Protein AF-A0A0B8QQD6-F1 (afdb_monomer)

pLDDT: mean 77.27, std 24.95, range [31.64, 97.06]

Solvent-accessible surface area (backbone atoms only — not comparable to full-atom values): 4890 Å² total; per-residue (Å²): 82,38,38,34,35,33,56,82,28,92,58,49,65,58,54,51,50,56,41,45,76,71,68,45,56,70,46,81,44,47,62,88,76,59,53,71,66,58,50,62,74,63,59,53,72,39,68,45,74,47,74,55,80,72,72,74,90,70,89,81,78,99,73,77,95,71,85,66,78,84,71,81,79,85,127

Mean predicted aligned error: 10.3 Å

Radius of gyration: 13.78 Å; Cα contacts (8 Å, |Δi|>4): 83; chains: 1; bounding box: 36×26×39 Å

InterPro domains:
  IPR017926 Glutamine amidotransferase [PF00117] (3-50)
  IPR029062 Class I glutamine amidotransferase-like [G3DSA:3.40.50.880] (1-52)
  IPR029062 Class I glutamine amidotransferase-like [SSF52317] (1-50)
  IPR050472 Anthranilate Synthase/Amidotransferase [PTHR43418] (2-50)

Structure (mmCIF, N/CA/C/O backbone):
data_AF-A0A0B8QQD6-F1
#
_entry.id   AF-A0A0B8QQD6-F1
#
loop_
_atom_site.group_PDB
_atom_site.id
_atom_site.type_symbol
_atom_site.label_atom_id
_atom_site.label_alt_id
_atom_site.label_comp_id
_atom_site.label_asym_id
_atom_site.label_entity_id
_atom_site.label_seq_id
_atom_site.pdbx_PDB_ins_code
_atom_site.Cartn_x
_atom_site.Cartn_y
_atom_site.Cartn_z
_atom_site.occupancy
_atom_site.B_iso_or_equiv
_atom_site.auth_seq_id
_atom_site.auth_comp_id
_atom_site.auth_asym_id
_atom_site.auth_atom_id
_atom_site.pdbx_PDB_model_num
ATOM 1 N N . MET A 1 1 ? -8.262 0.240 7.952 1.00 91.81 1 MET A N 1
ATOM 2 C CA . MET A 1 1 ? -7.506 0.511 6.718 1.00 91.81 1 MET A CA 1
ATOM 3 C C . MET A 1 1 ? -6.404 -0.526 6.469 1.00 91.81 1 MET A C 1
ATOM 5 O O . MET A 1 1 ? -5.635 -0.833 7.373 1.00 91.81 1 MET A O 1
ATOM 9 N N . LEU A 1 2 ? -6.314 -1.050 5.240 1.00 95.44 2 LEU A N 1
ATOM 10 C CA . LEU A 1 2 ? -5.251 -1.935 4.747 1.00 95.44 2 LEU A CA 1
ATOM 11 C C . LEU A 1 2 ? -4.219 -1.120 3.955 1.00 95.44 2 LEU A C 1
ATOM 13 O O . LEU A 1 2 ? -4.577 -0.441 2.991 1.00 95.44 2 LEU A O 1
ATOM 17 N N . LEU A 1 3 ? -2.945 -1.212 4.332 1.00 97.06 3 LEU A N 1
ATOM 18 C CA . LEU A 1 3 ? -1.843 -0.547 3.636 1.00 97.06 3 LEU A CA 1
ATOM 19 C C . LEU A 1 3 ? -1.131 -1.530 2.700 1.00 97.06 3 LEU A C 1
ATOM 21 O O . LEU A 1 3 ? -0.695 -2.598 3.127 1.00 97.06 3 LEU A O 1
ATOM 25 N N . ILE A 1 4 ? -0.982 -1.157 1.431 1.00 95.88 4 ILE A N 1
ATOM 26 C CA . ILE A 1 4 ? -0.195 -1.881 0.432 1.00 95.88 4 ILE A CA 1
ATOM 27 C C . ILE A 1 4 ? 1.078 -1.085 0.142 1.00 95.88 4 ILE A C 1
ATOM 29 O O . ILE A 1 4 ? 1.013 0.037 -0.360 1.00 95.88 4 ILE A O 1
ATOM 33 N N . ILE A 1 5 ? 2.233 -1.682 0.422 1.00 96.50 5 ILE A N 1
ATOM 34 C CA . ILE A 1 5 ? 3.544 -1.176 0.025 1.00 96.50 5 ILE A CA 1
ATOM 35 C C . ILE A 1 5 ? 3.862 -1.697 -1.373 1.00 96.50 5 ILE A C 1
ATOM 37 O O . ILE A 1 5 ? 4.064 -2.895 -1.571 1.00 96.50 5 ILE A O 1
ATOM 41 N N . ASP A 1 6 ? 3.900 -0.785 -2.334 1.00 94.75 6 ASP A N 1
ATOM 42 C CA . ASP A 1 6 ? 4.175 -1.060 -3.734 1.00 94.75 6 ASP A CA 1
ATOM 43 C C . ASP A 1 6 ? 5.676 -0.988 -4.028 1.00 94.75 6 ASP A C 1
ATOM 45 O O . ASP A 1 6 ? 6.260 0.096 -4.101 1.00 94.75 6 ASP A O 1
ATOM 49 N N . ASN A 1 7 ? 6.295 -2.144 -4.252 1.00 92.25 7 ASN A N 1
ATOM 50 C CA . ASN A 1 7 ? 7.684 -2.264 -4.688 1.00 92.25 7 ASN A CA 1
ATOM 51 C C . ASN A 1 7 ? 7.822 -2.234 -6.224 1.00 92.25 7 ASN A C 1
ATOM 53 O O . ASN A 1 7 ? 8.586 -3.006 -6.796 1.00 92.25 7 ASN A O 1
ATOM 57 N N . TYR A 1 8 ? 7.067 -1.359 -6.895 1.00 91.12 8 TYR A N 1
ATOM 58 C CA . TYR A 1 8 ? 7.026 -1.268 -8.363 1.00 91.12 8 TYR A CA 1
ATOM 59 C C . TYR A 1 8 ? 6.521 -2.538 -9.056 1.00 91.12 8 TYR A C 1
ATOM 61 O O . TYR A 1 8 ? 6.890 -2.835 -10.189 1.00 91.12 8 TYR A O 1
ATOM 69 N N . ASP A 1 9 ? 5.598 -3.235 -8.396 1.00 89.88 9 ASP A N 1
ATOM 70 C CA . ASP A 1 9 ? 4.988 -4.454 -8.914 1.00 89.88 9 ASP A CA 1
ATOM 71 C C . ASP A 1 9 ? 3.831 -4.121 -9.868 1.00 89.88 9 ASP A C 1
ATOM 73 O O . ASP A 1 9 ? 2.920 -3.341 -9.568 1.00 89.88 9 ASP A O 1
ATOM 77 N N . SER A 1 10 ? 3.847 -4.767 -11.031 1.00 91.56 10 SER A N 1
ATOM 78 C CA . SER A 1 10 ? 2.784 -4.691 -12.033 1.00 91.56 10 SER A CA 1
ATOM 79 C C . SER A 1 10 ? 1.404 -5.142 -11.530 1.00 91.56 10 SER A C 1
ATOM 81 O O . SER A 1 10 ? 0.397 -4.739 -12.115 1.00 91.56 10 SER A O 1
ATOM 83 N N . PHE A 1 11 ? 1.333 -5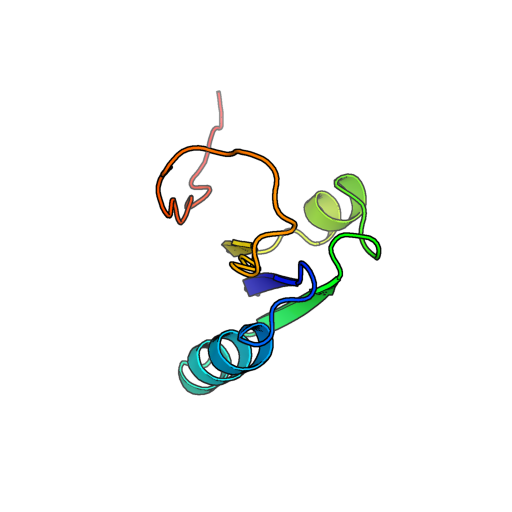.931 -10.451 1.00 90.56 11 PHE A N 1
ATOM 84 C CA . PHE A 1 11 ? 0.083 -6.477 -9.911 1.00 90.56 11 PHE A CA 1
ATOM 85 C C . PHE A 1 11 ? -0.480 -5.722 -8.699 1.00 90.56 11 PHE A C 1
ATOM 87 O O . PHE A 1 11 ? -1.560 -6.072 -8.212 1.00 90.56 11 PHE A O 1
ATOM 94 N N . THR A 1 12 ? 0.182 -4.665 -8.214 1.00 94.00 12 THR A N 1
ATOM 95 C CA . THR A 1 12 ? -0.261 -3.913 -7.024 1.00 94.00 12 THR A CA 1
ATOM 96 C C . THR A 1 12 ? -1.719 -3.448 -7.131 1.00 94.00 12 THR A C 1
ATOM 98 O O . THR A 1 12 ? -2.502 -3.596 -6.191 1.00 94.00 12 THR A O 1
ATOM 101 N N . TYR A 1 13 ? -2.124 -2.929 -8.293 1.00 93.81 13 TYR A N 1
ATOM 102 C CA . TYR A 1 13 ? -3.486 -2.423 -8.483 1.00 93.81 13 TYR A CA 1
ATOM 103 C C . TYR A 1 13 ? -4.540 -3.525 -8.623 1.00 93.81 13 TYR A C 1
ATOM 105 O O . TYR A 1 13 ? -5.705 -3.278 -8.318 1.00 93.81 13 TYR A O 1
ATOM 113 N N . ASN A 1 14 ? -4.151 -4.745 -9.003 1.00 94.69 14 ASN A N 1
ATOM 114 C CA . ASN A 1 14 ? -5.051 -5.894 -8.942 1.00 94.69 14 ASN A CA 1
ATOM 115 C C . ASN A 1 14 ? -5.418 -6.199 -7.485 1.00 94.69 14 ASN A C 1
ATOM 117 O O . ASN A 1 14 ? -6.593 -6.375 -7.179 1.00 94.69 14 ASN A O 1
ATOM 121 N N . LEU A 1 15 ? -4.433 -6.206 -6.576 1.00 92.19 15 LEU A N 1
ATOM 122 C CA . LEU A 1 15 ? -4.679 -6.400 -5.142 1.00 92.19 15 LEU A CA 1
ATOM 123 C C . LEU A 1 15 ? -5.537 -5.276 -4.563 1.00 92.19 15 LEU A C 1
ATOM 125 O O . LEU A 1 15 ? -6.505 -5.556 -3.861 1.00 92.19 15 LEU A O 1
ATOM 129 N N . TYR A 1 16 ? -5.219 -4.020 -4.895 1.00 95.38 16 TYR A N 1
ATOM 130 C CA . TYR A 1 16 ? -6.031 -2.870 -4.497 1.00 95.38 16 TYR A CA 1
ATOM 131 C C . TYR A 1 16 ? -7.502 -3.060 -4.883 1.00 95.38 16 TYR A C 1
ATOM 133 O O . TYR A 1 16 ? -8.363 -2.964 -4.013 1.00 95.38 16 TYR A O 1
ATOM 141 N N . GLN A 1 17 ? -7.780 -3.402 -6.149 1.00 95.88 17 GLN A N 1
ATOM 142 C CA . GLN A 1 17 ? -9.143 -3.641 -6.631 1.00 95.88 17 GLN A CA 1
ATOM 143 C C . GLN A 1 17 ? -9.830 -4.773 -5.864 1.00 95.88 17 GLN A C 1
ATOM 145 O O . GLN A 1 17 ? -10.927 -4.559 -5.357 1.00 95.88 17 GLN A O 1
ATOM 150 N N . TYR A 1 18 ? -9.177 -5.930 -5.699 1.00 95.94 18 TYR A N 1
ATOM 151 C CA . TYR A 1 18 ? -9.753 -7.052 -4.950 1.00 95.94 18 TYR A CA 1
ATOM 152 C C . TYR A 1 18 ? -10.131 -6.669 -3.515 1.00 95.94 18 TYR A C 1
ATOM 154 O O . TYR A 1 18 ? -11.220 -7.003 -3.053 1.00 95.94 18 TYR A O 1
ATOM 162 N N . PHE A 1 19 ? -9.263 -5.955 -2.797 1.00 94.50 19 PHE A N 1
ATOM 163 C CA . PHE A 1 19 ? -9.566 -5.525 -1.432 1.00 94.50 19 PHE A CA 1
ATOM 164 C C . PHE A 1 19 ? -10.655 -4.447 -1.388 1.00 94.50 19 PHE A C 1
ATOM 166 O O . PHE A 1 19 ? -11.526 -4.501 -0.519 1.00 94.50 19 PHE A O 1
ATOM 173 N N . SER A 1 20 ? -10.657 -3.508 -2.335 1.00 93.19 20 SER A N 1
ATOM 174 C CA . SER A 1 20 ? -11.707 -2.491 -2.433 1.00 93.19 20 SER A CA 1
ATOM 175 C C . SER A 1 20 ? -13.077 -3.100 -2.753 1.00 93.19 20 SER A C 1
ATOM 177 O O . SER A 1 20 ? -14.073 -2.686 -2.166 1.00 93.19 20 SER A O 1
ATOM 179 N N . GLU A 1 21 ? -13.144 -4.118 -3.617 1.00 95.88 21 GLU A N 1
ATOM 180 C CA . GLU A 1 21 ? -14.380 -4.865 -3.908 1.00 95.88 21 GLU A CA 1
ATOM 181 C C . GLU A 1 21 ? -14.918 -5.613 -2.680 1.00 95.88 21 GLU A C 1
ATOM 183 O O . GLU A 1 21 ? -16.131 -5.750 -2.515 1.00 95.88 21 GLU A O 1
ATOM 188 N N . LEU A 1 22 ? -14.031 -6.047 -1.781 1.00 94.88 22 LEU A N 1
ATOM 189 C CA . LEU A 1 22 ? -14.390 -6.646 -0.493 1.00 94.88 22 LEU A CA 1
ATOM 190 C C . LEU A 1 22 ? -14.783 -5.607 0.575 1.00 94.88 22 LEU A C 1
ATOM 192 O O . LEU A 1 22 ? -15.107 -5.982 1.702 1.00 94.88 22 LEU A O 1
ATOM 196 N N . GLY A 1 23 ? -14.777 -4.313 0.239 1.00 94.50 23 GLY A N 1
ATOM 197 C CA . GLY A 1 23 ? -15.133 -3.223 1.148 1.00 94.50 23 GLY A CA 1
ATOM 198 C C . GLY A 1 23 ? -14.018 -2.825 2.118 1.00 94.50 23 GLY A C 1
ATOM 199 O O . GLY A 1 23 ? -14.282 -2.106 3.082 1.00 94.50 23 GLY A O 1
ATOM 200 N N . CYS A 1 24 ? -12.780 -3.275 1.895 1.00 95.44 24 CYS A N 1
ATOM 201 C CA . CYS A 1 24 ? -11.643 -2.814 2.678 1.00 95.44 24 CYS A CA 1
ATOM 202 C C . CYS A 1 24 ? -11.262 -1.390 2.259 1.00 95.44 24 CYS A C 1
ATOM 204 O O . CYS A 1 24 ? -11.064 -1.103 1.080 1.00 95.44 24 CYS A O 1
ATOM 206 N N . GLU A 1 25 ? -11.091 -0.507 3.238 1.00 95.62 25 GLU A N 1
ATOM 207 C CA . GLU A 1 25 ? -10.445 0.784 3.026 1.00 95.62 25 GLU A CA 1
ATOM 208 C C . GLU A 1 25 ? -8.953 0.549 2.763 1.00 95.62 25 GLU A C 1
ATOM 210 O O . GLU A 1 25 ? -8.206 0.224 3.686 1.00 95.62 25 GLU A O 1
ATOM 215 N N . THR A 1 26 ? -8.535 0.643 1.502 1.00 95.25 26 THR A N 1
ATOM 216 C CA . THR A 1 26 ? -7.171 0.350 1.050 1.00 95.25 26 THR A CA 1
ATOM 217 C C . THR A 1 26 ? -6.389 1.602 0.674 1.00 95.25 26 THR A C 1
ATOM 219 O O . THR A 1 26 ? -6.878 2.450 -0.071 1.00 95.25 26 THR A O 1
ATOM 222 N N . GLN A 1 27 ? -5.127 1.663 1.095 1.00 96.00 27 GLN A N 1
ATOM 223 C CA . GLN A 1 27 ? -4.165 2.682 0.681 1.00 96.00 27 GLN A CA 1
ATOM 224 C C . GLN A 1 27 ? -2.950 2.014 0.034 1.00 96.00 27 GLN A C 1
ATOM 226 O O . GLN A 1 27 ? -2.435 1.032 0.557 1.00 96.00 27 GLN A O 1
ATOM 231 N N . VAL A 1 28 ? -2.480 2.547 -1.095 1.00 96.38 28 VAL A N 1
ATOM 232 C CA . VAL A 1 28 ? -1.269 2.076 -1.785 1.00 96.38 28 VAL A CA 1
ATOM 233 C C . VAL A 1 28 ? -0.199 3.155 -1.692 1.00 96.38 28 VAL A C 1
ATOM 235 O O . VAL A 1 28 ? -0.462 4.305 -2.046 1.00 96.38 28 VAL A O 1
ATOM 238 N N . VAL A 1 29 ? 1.005 2.795 -1.248 1.00 96.62 29 VAL A N 1
ATOM 239 C CA . VAL A 1 29 ? 2.151 3.712 -1.152 1.00 96.62 29 VAL A CA 1
ATOM 240 C C . VAL A 1 29 ? 3.402 3.028 -1.689 1.00 96.62 29 VAL A C 1
ATOM 242 O O . VAL A 1 29 ? 3.586 1.834 -1.482 1.00 96.62 29 VAL A O 1
ATOM 245 N N . ARG A 1 30 ? 4.267 3.761 -2.399 1.00 94.38 30 ARG A N 1
ATOM 246 C CA . ARG A 1 30 ? 5.553 3.222 -2.871 1.00 94.38 30 ARG A CA 1
ATOM 247 C C . ARG A 1 30 ? 6.484 2.949 -1.689 1.00 94.38 30 ARG A C 1
ATOM 249 O O . ARG A 1 30 ? 6.456 3.684 -0.704 1.00 94.38 30 ARG A O 1
ATOM 256 N N . ASN A 1 31 ? 7.324 1.922 -1.797 1.00 93.75 31 ASN A N 1
ATOM 257 C CA . ASN A 1 31 ? 8.255 1.531 -0.729 1.00 93.75 31 ASN A CA 1
ATOM 258 C C . ASN A 1 31 ? 9.296 2.604 -0.356 1.00 93.75 31 ASN A C 1
ATOM 260 O O . ASN A 1 31 ? 9.846 2.556 0.739 1.00 93.75 31 ASN A O 1
ATOM 264 N N . ASP A 1 32 ? 9.565 3.545 -1.256 1.00 94.31 32 ASP A N 1
ATOM 265 C CA . ASP A 1 32 ? 10.496 4.664 -1.096 1.00 94.31 32 ASP A CA 1
ATOM 266 C C . ASP A 1 32 ? 9.800 5.983 -0.717 1.00 94.31 32 ASP A C 1
ATOM 268 O O . ASP A 1 32 ? 10.472 6.982 -0.463 1.00 94.31 32 ASP A O 1
ATOM 272 N N . ALA A 1 33 ? 8.466 5.991 -0.656 1.00 95.50 33 ALA A N 1
ATOM 273 C CA . ALA A 1 33 ? 7.655 7.178 -0.395 1.00 95.50 33 ALA A CA 1
ATOM 274 C C . ALA A 1 33 ? 7.079 7.236 1.030 1.00 95.50 33 ALA A C 1
ATOM 276 O O . ALA A 1 33 ? 6.311 8.149 1.327 1.00 95.50 33 ALA A O 1
ATOM 277 N N . ILE A 1 34 ? 7.409 6.269 1.890 1.00 94.38 34 ILE A N 1
ATOM 278 C CA . ILE A 1 34 ? 6.941 6.214 3.277 1.00 94.38 34 ILE A CA 1
ATOM 279 C C . ILE A 1 34 ? 8.013 5.630 4.197 1.00 94.38 34 ILE A C 1
ATOM 281 O O . ILE A 1 34 ? 8.718 4.681 3.848 1.00 94.38 34 ILE A O 1
ATOM 285 N N . THR A 1 35 ? 8.143 6.210 5.380 1.00 95.12 35 THR A N 1
ATOM 286 C CA . THR A 1 35 ? 9.053 5.760 6.435 1.00 95.12 35 THR A CA 1
ATOM 287 C C . THR A 1 35 ? 8.358 4.800 7.397 1.00 95.12 35 THR A C 1
ATOM 289 O O . THR A 1 35 ? 7.134 4.740 7.485 1.00 95.12 35 THR A O 1
ATOM 292 N N . ILE A 1 36 ? 9.145 4.040 8.162 1.00 93.19 36 ILE A N 1
ATOM 293 C CA . ILE A 1 36 ? 8.606 3.117 9.172 1.00 93.19 36 ILE A CA 1
ATOM 294 C C . ILE A 1 36 ? 7.827 3.887 10.246 1.00 93.19 36 ILE A C 1
ATOM 296 O O . ILE A 1 36 ? 6.752 3.452 10.639 1.00 93.19 36 ILE A O 1
ATOM 300 N N . GLN A 1 37 ? 8.331 5.047 10.670 1.00 95.62 37 GLN A N 1
AT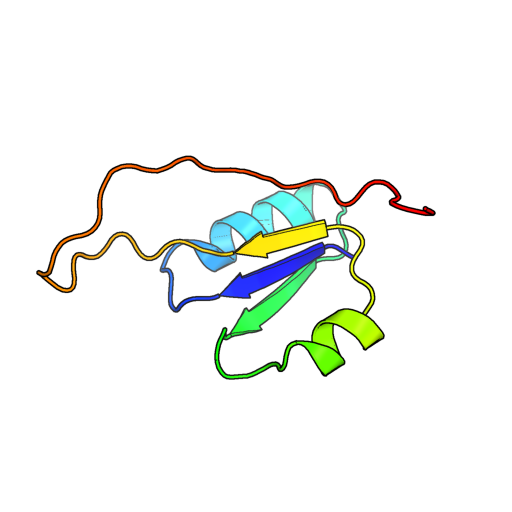OM 301 C CA . GLN A 1 37 ? 7.674 5.904 11.658 1.00 95.62 37 GLN A CA 1
ATOM 302 C C . GLN A 1 37 ? 6.306 6.387 11.161 1.00 95.62 37 GLN A C 1
ATOM 304 O O . GLN A 1 37 ? 5.326 6.308 11.892 1.00 95.62 37 GLN A O 1
ATOM 309 N N . GLU A 1 38 ? 6.213 6.809 9.898 1.00 94.88 38 GLU A N 1
ATOM 310 C CA . GLU A 1 38 ? 4.932 7.196 9.296 1.00 94.88 38 GLU A CA 1
ATOM 311 C C . GLU A 1 38 ? 3.958 6.011 9.215 1.00 94.88 38 GLU A C 1
ATOM 313 O O . GLU A 1 38 ? 2.764 6.201 9.419 1.00 94.88 38 GLU A O 1
ATOM 318 N N . ILE A 1 39 ? 4.437 4.782 8.970 1.00 93.75 39 ILE A N 1
ATOM 319 C CA . ILE A 1 39 ? 3.589 3.574 8.999 1.00 93.75 39 ILE A CA 1
ATOM 320 C C . ILE A 1 39 ? 3.077 3.291 10.420 1.00 93.75 39 ILE A C 1
ATOM 322 O O . ILE A 1 39 ? 1.913 2.923 10.582 1.00 93.75 39 ILE A O 1
ATOM 326 N N . GLU A 1 40 ? 3.921 3.456 11.441 1.00 94.62 40 GLU A N 1
ATOM 327 C CA . GLU A 1 40 ? 3.529 3.295 12.848 1.00 94.62 40 GLU A CA 1
ATOM 328 C C . GLU A 1 40 ? 2.467 4.325 13.259 1.00 94.62 40 GLU A C 1
ATOM 330 O O . GLU A 1 40 ? 1.474 3.959 13.888 1.00 94.62 40 GLU A O 1
ATOM 335 N N . GLU A 1 41 ? 2.632 5.589 12.860 1.00 96.31 41 GLU A N 1
ATOM 336 C CA . GLU A 1 41 ? 1.656 6.662 13.103 1.00 96.31 41 GLU A CA 1
ATOM 337 C C . GLU A 1 41 ? 0.345 6.451 12.334 1.00 96.31 41 GLU A C 1
ATOM 339 O O . GLU A 1 41 ? -0.737 6.741 12.848 1.00 96.31 41 GLU A O 1
ATOM 344 N N . LEU A 1 42 ? 0.438 5.920 11.113 1.00 94.75 42 LEU A N 1
ATOM 345 C CA . LEU A 1 42 ? -0.705 5.585 10.268 1.00 94.75 42 LEU A CA 1
ATOM 346 C C . LEU A 1 42 ? -1.533 4.420 10.839 1.00 94.75 42 LEU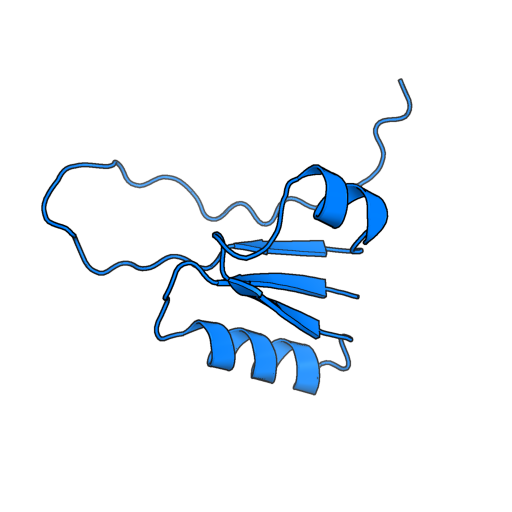 A C 1
ATOM 348 O O . LEU A 1 42 ? -2.718 4.313 10.525 1.00 94.75 42 LEU A O 1
ATOM 352 N N . ALA A 1 43 ? -0.916 3.566 11.665 1.00 95.62 43 ALA A N 1
ATOM 353 C CA . ALA A 1 43 ? -1.538 2.450 12.379 1.00 95.62 43 ALA A CA 1
ATOM 354 C C . ALA A 1 43 ? -2.508 1.603 11.515 1.00 95.62 43 ALA A C 1
ATOM 356 O O . ALA A 1 43 ? -3.681 1.454 11.869 1.00 95.62 43 ALA A O 1
ATOM 357 N N . PRO A 1 44 ? -2.062 1.049 10.367 1.00 95.25 44 PRO A N 1
ATOM 358 C CA . PRO A 1 44 ? -2.927 0.239 9.517 1.00 95.25 44 PRO A CA 1
ATOM 359 C C . PRO A 1 44 ? -3.325 -1.075 10.210 1.00 95.25 44 PRO A C 1
ATOM 361 O O . PRO A 1 44 ? -2.519 -1.696 10.900 1.00 95.25 44 PRO A O 1
ATOM 364 N N . ASP A 1 45 ? -4.542 -1.558 9.949 1.00 96.12 45 ASP A N 1
ATOM 365 C CA . ASP A 1 45 ? -5.039 -2.835 10.491 1.00 96.12 45 ASP A CA 1
ATOM 366 C C . ASP A 1 45 ? -4.305 -4.043 9.885 1.00 96.12 45 ASP A C 1
ATOM 368 O O . ASP A 1 45 ? -4.212 -5.113 10.487 1.00 96.12 45 ASP A O 1
ATOM 372 N N . ALA A 1 4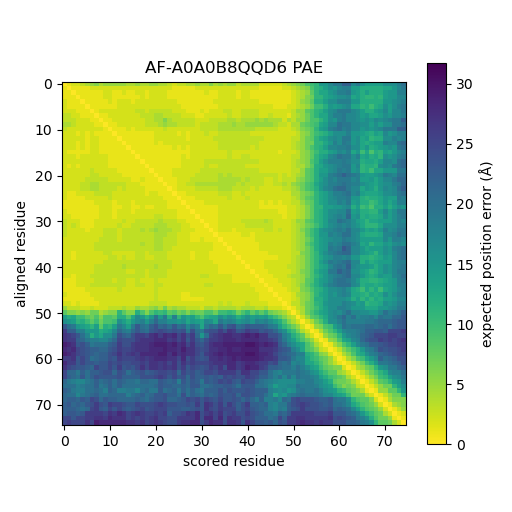6 ? -3.815 -3.884 8.654 1.00 93.88 46 ALA A N 1
ATOM 373 C CA . ALA A 1 46 ? -3.087 -4.903 7.916 1.00 93.88 46 ALA A CA 1
ATOM 37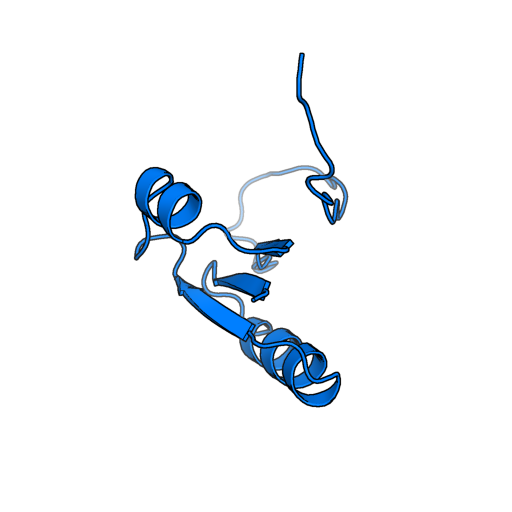4 C C . ALA A 1 46 ? -2.093 -4.265 6.941 1.00 93.88 46 ALA A C 1
ATOM 376 O O . ALA A 1 46 ? -2.366 -3.216 6.353 1.00 93.88 46 ALA A O 1
ATOM 377 N N . LEU A 1 47 ? -0.965 -4.946 6.733 1.00 93.81 47 LEU A N 1
ATOM 378 C CA . LEU A 1 47 ? 0.095 -4.545 5.814 1.00 93.81 47 LEU A CA 1
ATOM 379 C C . LEU A 1 47 ? 0.300 -5.623 4.744 1.00 93.81 47 LEU A C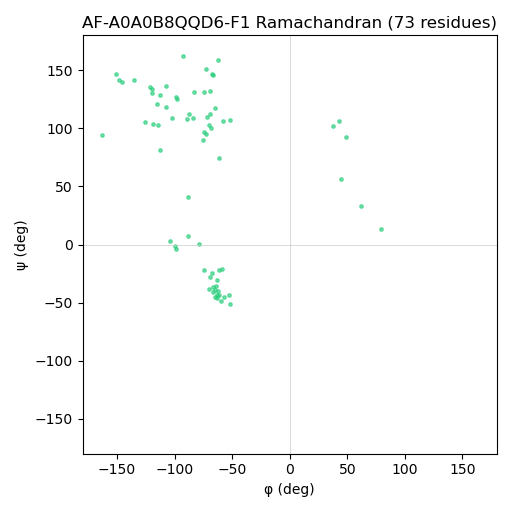 1
ATOM 381 O O . LEU A 1 47 ? 0.478 -6.800 5.061 1.00 93.81 47 LEU A O 1
ATOM 385 N N . VAL A 1 48 ? 0.319 -5.212 3.481 1.00 93.56 48 VAL A N 1
ATOM 386 C CA . VAL A 1 48 ? 0.650 -6.048 2.322 1.00 93.56 48 VAL A CA 1
ATOM 387 C C . VAL A 1 48 ? 1.871 -5.443 1.642 1.00 93.56 48 VAL A C 1
ATOM 389 O O . VAL A 1 48 ? 1.914 -4.241 1.421 1.00 93.56 48 VAL A O 1
ATOM 392 N N . ILE A 1 49 ? 2.863 -6.256 1.293 1.00 93.19 49 ILE A N 1
ATOM 393 C CA . ILE A 1 49 ? 4.049 -5.814 0.549 1.00 93.19 49 ILE A CA 1
ATOM 394 C C . ILE A 1 49 ? 4.014 -6.516 -0.806 1.00 93.19 49 ILE A C 1
ATOM 396 O O . ILE A 1 49 ? 3.964 -7.748 -0.846 1.00 93.19 49 ILE A O 1
ATOM 400 N N . SER A 1 50 ? 3.989 -5.752 -1.901 1.00 88.62 50 SER A N 1
ATOM 401 C CA . SER A 1 50 ? 3.987 -6.324 -3.249 1.00 88.62 50 SER A CA 1
ATOM 402 C C . SER A 1 50 ? 5.357 -6.905 -3.609 1.00 88.62 50 SER A C 1
ATOM 404 O O . SER A 1 50 ? 6.396 -6.485 -3.090 1.00 88.62 50 SER A O 1
ATOM 406 N N . LEU A 1 51 ? 5.356 -7.927 -4.464 1.00 78.31 51 LEU A N 1
ATOM 407 C CA . LEU A 1 51 ? 6.551 -8.680 -4.831 1.00 78.31 51 LEU A CA 1
ATOM 408 C C . LEU A 1 51 ? 6.769 -8.517 -6.330 1.00 78.31 51 LEU A C 1
ATOM 410 O O . LEU A 1 51 ? 6.120 -9.192 -7.121 1.00 78.31 51 LEU A O 1
ATOM 414 N N . ASP A 1 52 ? 7.724 -7.685 -6.732 1.00 67.00 52 ASP A N 1
ATOM 415 C CA . ASP A 1 52 ? 8.168 -7.712 -8.121 1.00 67.00 52 ASP A CA 1
ATOM 416 C C . ASP A 1 52 ? 8.986 -8.994 -8.360 1.00 67.00 52 ASP A C 1
ATOM 418 O O . ASP A 1 52 ? 10.079 -9.178 -7.819 1.00 67.00 52 ASP A O 1
ATOM 422 N N . LEU A 1 53 ? 8.414 -9.928 -9.123 1.00 57.25 53 LEU A N 1
ATOM 423 C CA . LEU A 1 53 ? 9.068 -11.177 -9.519 1.00 57.25 53 LEU A CA 1
ATOM 424 C C . LEU A 1 53 ? 9.880 -11.032 -10.809 1.00 57.25 53 LEU A C 1
ATOM 426 O O . LEU A 1 53 ? 10.384 -12.043 -11.311 1.00 57.25 53 LEU A O 1
ATOM 430 N N . VAL A 1 54 ? 10.053 -9.821 -11.352 1.00 49.75 54 VAL A N 1
ATOM 431 C CA . VAL A 1 54 ? 11.060 -9.622 -12.394 1.00 49.75 54 VAL A CA 1
ATOM 432 C C . VAL A 1 54 ? 12.433 -9.874 -11.767 1.00 49.75 54 VAL A C 1
ATOM 434 O O . VAL A 1 54 ? 12.847 -9.153 -10.857 1.00 49.75 54 VAL A O 1
ATOM 437 N N . PRO A 1 55 ? 13.194 -10.880 -12.234 1.00 42.66 55 PRO A N 1
ATOM 438 C CA . PRO A 1 55 ? 14.557 -11.035 -11.783 1.00 42.66 55 PRO A CA 1
ATOM 439 C C . PRO A 1 55 ? 15.346 -9.854 -12.352 1.00 42.66 55 PRO A C 1
ATOM 441 O O . PRO A 1 55 ? 15.805 -9.890 -13.493 1.00 42.66 55 PRO A O 1
ATOM 444 N N . GLN A 1 56 ? 15.600 -8.829 -11.540 1.00 45.56 56 GLN A N 1
ATOM 445 C CA . GLN A 1 56 ? 16.938 -8.251 -11.577 1.00 45.56 56 GLN A CA 1
ATOM 446 C C . GLN A 1 56 ? 17.853 -9.424 -11.247 1.00 45.56 56 GLN A C 1
ATOM 448 O O . GLN A 1 56 ? 17.795 -9.975 -10.150 1.00 45.56 56 GLN A O 1
ATOM 453 N N . MET A 1 57 ? 18.540 -9.926 -12.266 1.00 42.12 57 MET A N 1
ATOM 454 C CA . MET A 1 57 ? 19.216 -11.215 -12.292 1.00 42.12 57 MET A CA 1
ATOM 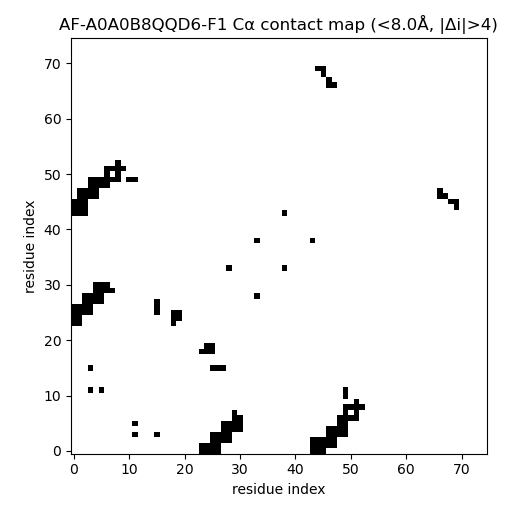455 C C . MET A 1 57 ? 20.318 -11.320 -11.224 1.00 42.12 57 MET A C 1
ATOM 457 O O . MET A 1 57 ? 21.488 -11.288 -11.561 1.00 42.12 57 MET A O 1
ATOM 461 N N . THR A 1 58 ? 19.967 -11.485 -9.948 1.00 40.31 58 THR A N 1
ATOM 462 C CA . THR A 1 58 ? 20.865 -11.842 -8.843 1.00 40.31 58 THR A CA 1
ATOM 463 C C . THR A 1 58 ? 20.058 -12.338 -7.639 1.00 40.31 58 THR A C 1
ATOM 465 O O . THR A 1 58 ? 19.648 -11.570 -6.780 1.00 40.31 58 THR A O 1
ATOM 468 N N . ARG A 1 59 ? 19.906 -13.666 -7.572 1.00 51.31 59 ARG A N 1
ATOM 469 C CA . ARG A 1 59 ? 19.992 -14.489 -6.353 1.00 51.31 59 ARG A CA 1
ATOM 470 C C . ARG A 1 59 ? 19.174 -14.010 -5.137 1.00 51.31 59 ARG A C 1
ATOM 472 O O . ARG A 1 59 ? 19.736 -13.392 -4.245 1.00 51.31 59 ARG A O 1
ATOM 479 N N . VAL A 1 60 ? 17.943 -14.504 -4.992 1.00 40.72 60 VAL A N 1
ATOM 480 C CA . VAL A 1 60 ? 17.381 -14.838 -3.668 1.00 40.72 60 VAL A CA 1
ATOM 481 C C . VAL A 1 60 ? 16.403 -16.015 -3.752 1.00 40.72 60 VAL A C 1
ATOM 483 O O . VAL A 1 60 ? 15.684 -16.205 -4.726 1.00 40.72 60 VAL A O 1
ATOM 486 N N . SER A 1 61 ? 16.495 -16.850 -2.722 1.00 35.75 61 SER A N 1
ATOM 487 C CA . SER A 1 61 ? 15.846 -18.137 -2.446 1.00 35.75 61 SER A CA 1
ATOM 488 C C . SER A 1 61 ? 14.311 -18.092 -2.330 1.00 35.75 61 SER A C 1
ATOM 490 O O . SER A 1 61 ? 13.769 -17.048 -1.974 1.00 35.75 61 SER A O 1
ATOM 492 N N . PRO A 1 62 ? 13.606 -19.231 -2.518 1.00 42.84 62 PRO A N 1
ATOM 493 C CA . PRO A 1 62 ? 12.149 -19.296 -2.448 1.00 42.84 62 PRO A CA 1
ATOM 494 C C . PRO A 1 62 ? 11.697 -19.214 -0.987 1.00 42.84 62 PRO A C 1
ATOM 496 O O . PRO A 1 62 ? 11.702 -20.215 -0.271 1.00 42.84 62 PRO A O 1
ATOM 499 N N . LEU A 1 63 ? 11.320 -18.028 -0.514 1.00 36.72 63 LEU A N 1
ATOM 500 C CA . LEU A 1 63 ? 10.773 -17.866 0.830 1.00 36.72 63 LEU A CA 1
ATOM 501 C C . LEU A 1 63 ? 9.418 -17.157 0.798 1.00 36.72 63 LEU A C 1
ATOM 503 O O . LEU A 1 63 ? 9.326 -15.956 0.594 1.00 36.72 63 LEU A O 1
ATOM 507 N N . LYS A 1 64 ? 8.392 -17.988 1.027 1.00 38.06 64 LYS A N 1
ATOM 508 C CA . LYS A 1 64 ? 7.193 -17.757 1.847 1.00 38.06 64 LYS A CA 1
ATOM 509 C C . LYS A 1 64 ? 6.516 -16.383 1.729 1.00 38.06 64 LYS A C 1
ATOM 511 O O . LYS A 1 64 ? 6.901 -15.426 2.386 1.00 38.06 64 LYS A O 1
ATOM 516 N N . LEU A 1 65 ? 5.364 -16.384 1.056 1.00 36.66 65 LEU A N 1
ATOM 517 C CA . LEU A 1 65 ? 4.233 -15.521 1.400 1.00 36.66 65 LEU A CA 1
ATOM 518 C C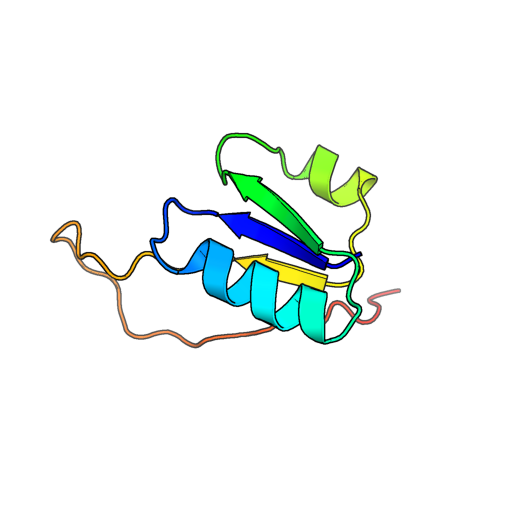 . LEU A 1 65 ? 3.917 -15.686 2.897 1.00 36.66 65 LEU A C 1
ATOM 520 O O . LEU A 1 65 ? 3.388 -16.719 3.309 1.00 36.66 65 LEU A O 1
ATOM 524 N N . SER A 1 66 ? 4.247 -14.687 3.713 1.00 38.31 66 SER A N 1
ATOM 525 C CA . SER A 1 66 ? 3.688 -14.540 5.056 1.00 38.31 66 SER A CA 1
ATOM 526 C C . SER A 1 66 ? 2.840 -13.277 5.094 1.00 38.31 66 SER A C 1
ATOM 528 O O . SER A 1 66 ? 3.366 -12.171 5.166 1.00 38.31 66 SER A O 1
ATOM 530 N N . ILE A 1 67 ? 1.522 -13.451 5.051 1.00 40.81 67 ILE A N 1
ATOM 531 C CA . ILE A 1 67 ? 0.570 -12.431 5.489 1.00 40.81 67 ILE A CA 1
ATOM 532 C C . ILE A 1 67 ? 0.675 -12.423 7.017 1.00 40.81 67 ILE A C 1
ATOM 534 O O . ILE A 1 67 ? 0.117 -13.294 7.684 1.00 40.81 67 ILE A O 1
ATOM 538 N N . THR A 1 68 ? 1.485 -11.532 7.585 1.00 42.22 68 THR A N 1
ATOM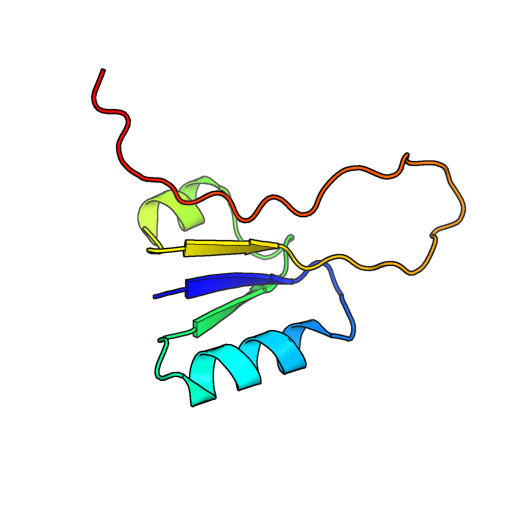 539 C CA . THR A 1 68 ? 1.585 -11.400 9.042 1.00 42.22 68 THR A CA 1
ATOM 540 C C . THR A 1 68 ? 0.464 -10.507 9.547 1.00 42.22 68 THR A C 1
ATOM 542 O O . THR A 1 68 ? 0.468 -9.297 9.343 1.00 42.22 68 THR A O 1
ATOM 545 N N . SER A 1 69 ? -0.490 -11.138 10.224 1.00 36.78 69 SER A N 1
ATOM 546 C CA . SER A 1 69 ? -1.458 -10.498 11.106 1.00 36.78 69 SER A CA 1
ATOM 547 C C . SER A 1 69 ? -0.725 -9.987 12.349 1.00 36.78 69 SER A C 1
ATOM 549 O O . SER A 1 69 ? -0.254 -10.797 13.148 1.00 36.78 69 SER A O 1
ATOM 551 N N . TRP A 1 70 ? -0.633 -8.672 12.539 1.00 35.22 70 TRP A N 1
ATOM 552 C CA . TRP A 1 70 ? -0.238 -8.104 13.828 1.00 35.22 70 TRP A CA 1
ATOM 553 C C . TRP A 1 70 ? -1.427 -8.213 14.785 1.00 35.22 70 TRP A C 1
ATOM 555 O O . TRP A 1 70 ? -2.283 -7.341 14.855 1.00 35.22 70 TRP A O 1
ATOM 565 N N . VAL A 1 71 ? -1.505 -9.331 15.505 1.00 38.81 71 VAL A N 1
ATOM 566 C CA . VAL A 1 71 ? -2.331 -9.449 16.709 1.00 38.81 71 VAL A CA 1
ATOM 567 C C . VAL A 1 71 ? -1.385 -9.342 17.898 1.00 38.81 71 VAL A C 1
ATOM 569 O O . VAL A 1 71 ? -0.606 -10.256 18.135 1.00 38.81 71 VAL A O 1
ATOM 572 N N . ASN A 1 72 ? -1.466 -8.216 18.608 1.00 34.28 72 ASN A N 1
ATOM 573 C CA . ASN A 1 72 ? -1.085 -8.018 20.010 1.00 34.28 72 ASN A CA 1
ATOM 574 C C . ASN A 1 72 ? 0.171 -8.750 20.528 1.00 34.28 72 ASN A C 1
ATOM 576 O O . ASN A 1 72 ? 0.070 -9.872 21.017 1.00 34.28 72 ASN A O 1
ATOM 580 N N . CYS A 1 73 ? 1.288 -8.028 20.640 1.00 31.64 73 CYS A N 1
ATOM 581 C CA . CYS A 1 73 ? 2.237 -8.257 21.734 1.00 31.64 73 CYS A CA 1
ATOM 582 C C . CYS A 1 73 ? 2.240 -7.037 22.664 1.00 31.64 73 CYS A C 1
ATOM 584 O O . CYS A 1 73 ? 3.076 -6.144 22.567 1.00 31.64 73 CYS A O 1
ATOM 586 N N . LEU A 1 74 ? 1.246 -7.007 23.556 1.00 35.28 74 LEU A N 1
ATOM 587 C CA . LEU A 1 74 ? 1.489 -6.619 24.943 1.00 35.28 74 LEU A CA 1
ATOM 588 C C . LEU A 1 74 ? 2.314 -7.756 25.578 1.00 35.28 74 LEU A C 1
ATOM 590 O O . LEU A 1 74 ? 1.906 -8.913 25.457 1.00 35.28 74 LEU A O 1
ATOM 594 N N . PHE A 1 75 ? 3.391 -7.371 26.274 1.00 39.22 75 PHE A N 1
ATOM 595 C CA . PHE A 1 75 ? 4.499 -8.144 26.875 1.00 39.22 75 PHE A CA 1
ATOM 596 C C . PHE A 1 75 ? 5.740 -8.346 26.001 1.00 39.22 75 PHE A C 1
ATOM 598 O O . PHE A 1 75 ? 5.654 -9.007 24.945 1.00 39.22 75 PHE A O 1
#

Sequence (75 aa):
MLLIIDNYDSFTYNLYQYFSELGCETQVVRNDAITIQEIEELAPDALVISLDLVPQMTRVSPLKLSITSWVNCLF

Foldseek 3Di:
DEEEAEQVAPCSVVVVVVCVVVVDPYDYDYNVGDDPVRCVVVVDQFYHYDDRPPPPPDDDDDDDDDRDGPDDDPD

Organism: NCBI:txid1481914

Nearest PDB structures (foldseek):
  6qur-assembly1_A  TM=9.115E-01  e=7.957E-05  synthetic construct
  1qdl-assembly1_B-2  TM=9.797E-01  e=8.494E-04  Saccharolobus solfataricus
  7d95-assembly1_B  TM=8.939E-01  e=3.501E-01  Methanocaldococcus jannaschii DSM 2661
  2lxn-assembly1_A  TM=8.344E-01  e=2.496E-01  Methanocaldococcus jannaschii DSM 2661
  8xhk-assembly1_A  TM=4.402E-01  e=6.437E-01  Streptomyces albogriseolus 1-36

Secondary structure (DSSP, 8-state):
-EEEEESS-TTHHHHHHHHHHTT--EEEEETTS--HHHHHHH--SEEEE----S--SS-----------------